Protein AF-A0A1B6I7D4-F1 (afdb_monomer_lite)

Radius of gyration: 15.59 Å; chains: 1; bounding box: 27×45×40 Å

pLDDT: mean 84.39, std 16.37, range [37.28, 98.12]

Foldseek 3Di:
DQDQQQAWDWDDDPVDIDIGRPPPPPCPVVPPPQQRACNSVLLSVLVVCVVVVVNVLSVLLVVLLVCCVPPVVADGVSRVDPHGNVRSVVSSVVSSVVPDPDPDDPDPPPDDPDDDD

Organism: NCBI:txid320908

Secondary structure (DSSP, 8-state):
---GGG-EEEEE-SS-EEEEES--S-GGGTTTTT-S--HHHHHHHHHHHHHTT-HHHHHHHHHHHHHHHHTS---BGGGTS-B-HHHHHHHHHHHHHHHSPTT----GGGSPPPPP-

InterPro domains:
  IPR024084 Isopropylmalate dehydrogenase-like domain [PF00180] (4-91)

Sequence (117 aa):
MHGAGMFCGQNLGPRYAVFEPAVRHKGFKQMGKDIANPVSTLDCAVKMLHYLGHHEAARRIERAIDLTINEDLVHTRDMLGVASTSTMVHNIERRIRESMPVGYSDDETHLPPLPST

Structure (mmCIF, N/CA/C/O backbone):
data_AF-A0A1B6I7D4-F1
#
_entry.id   AF-A0A1B6I7D4-F1
#
loop_
_atom_site.group_PDB
_atom_site.id
_atom_site.type_symbol
_atom_site.label_atom_id
_atom_site.label_alt_id
_atom_site.label_comp_id
_atom_site.label_asym_id
_atom_site.label_entity_id
_atom_site.label_seq_id
_atom_site.pdbx_PDB_ins_code
_atom_site.Cartn_x
_atom_site.Cartn_y
_atom_site.Cartn_z
_atom_site.occupancy
_atom_site.B_iso_or_equiv
_atom_site.auth_seq_id
_atom_site.auth_comp_id
_atom_site.auth_asym_id
_atom_site.auth_atom_id
_atom_site.pdbx_PDB_model_num
ATOM 1 N N . MET A 1 1 ? -7.515 9.777 -14.237 1.00 37.28 1 MET A N 1
ATOM 2 C CA . MET A 1 1 ? -7.111 8.387 -14.535 1.00 37.28 1 MET A CA 1
ATOM 3 C C . MET A 1 1 ? -5.730 8.206 -13.920 1.00 37.28 1 MET A C 1
ATOM 5 O O . MET A 1 1 ? -4.787 8.813 -14.409 1.00 37.28 1 MET A O 1
ATOM 9 N N . HIS A 1 2 ? -5.644 7.535 -12.770 1.00 47.28 2 HIS A N 1
ATOM 10 C CA . HIS A 1 2 ? -4.381 7.312 -12.057 1.00 47.28 2 HIS A CA 1
ATOM 11 C C . HIS A 1 2 ? -3.504 6.350 -12.875 1.00 47.28 2 HIS A C 1
ATOM 13 O O . HIS A 1 2 ? -4.031 5.424 -13.490 1.00 47.28 2 HIS A O 1
ATOM 19 N N . GLY A 1 3 ? -2.203 6.634 -12.971 1.00 56.44 3 GLY A N 1
ATOM 20 C CA . GLY A 1 3 ? -1.286 5.980 -13.908 1.00 56.44 3 GLY A CA 1
ATOM 21 C C . GLY A 1 3 ? -1.168 4.462 -13.733 1.00 56.44 3 GLY A C 1
ATOM 22 O O . GLY A 1 3 ? -1.601 3.877 -12.744 1.00 56.44 3 GLY A O 1
ATOM 23 N N . ALA A 1 4 ? -0.525 3.811 -14.702 1.00 56.78 4 ALA A N 1
ATOM 24 C CA . ALA A 1 4 ? -0.407 2.354 -14.759 1.00 56.78 4 ALA A CA 1
ATOM 25 C C . ALA A 1 4 ? 0.303 1.723 -13.529 1.00 56.78 4 ALA A C 1
ATOM 27 O O . ALA A 1 4 ? 0.145 0.529 -13.284 1.00 56.78 4 ALA A O 1
ATOM 28 N N . GLY A 1 5 ? 1.025 2.517 -12.723 1.00 59.56 5 GLY A N 1
ATOM 29 C CA . GLY A 1 5 ? 1.737 2.106 -11.503 1.00 59.56 5 GLY A CA 1
ATOM 30 C C . GLY A 1 5 ? 0.867 1.702 -10.306 1.00 59.56 5 GLY A C 1
ATOM 31 O O . GLY A 1 5 ? 1.423 1.397 -9.253 1.00 59.56 5 GLY A O 1
ATOM 32 N N . MET A 1 6 ? -0.462 1.680 -10.453 1.00 73.12 6 MET A N 1
ATOM 33 C CA . MET A 1 6 ? -1.396 1.306 -9.381 1.00 73.12 6 MET A CA 1
ATOM 34 C C . MET A 1 6 ? -1.980 -0.105 -9.513 1.00 73.12 6 MET A C 1
ATOM 36 O O . MET A 1 6 ? -2.578 -0.591 -8.563 1.00 73.12 6 MET A O 1
ATOM 40 N N . PHE A 1 7 ? -1.837 -0.761 -10.668 1.00 77.50 7 PHE A N 1
ATOM 41 C CA . PHE A 1 7 ? -2.554 -2.008 -10.945 1.00 77.50 7 PHE A CA 1
ATOM 42 C C . PHE A 1 7 ? -1.632 -3.225 -10.958 1.00 77.50 7 PHE A C 1
ATOM 44 O O . PHE A 1 7 ? -0.533 -3.191 -11.522 1.00 77.50 7 PHE A O 1
ATOM 51 N N . CYS A 1 8 ? -2.123 -4.333 -10.411 1.00 86.56 8 CYS A N 1
ATOM 52 C CA . CYS A 1 8 ? -1.506 -5.641 -10.564 1.00 86.56 8 CYS A CA 1
ATOM 53 C C . CYS A 1 8 ? -1.935 -6.380 -11.846 1.00 86.56 8 CYS A C 1
ATOM 55 O O . CYS A 1 8 ? -3.117 -6.427 -12.195 1.00 86.56 8 CYS A O 1
ATOM 57 N N . GLY A 1 9 ? -0.981 -7.045 -12.498 1.00 86.62 9 GLY A N 1
ATOM 58 C CA . GLY A 1 9 ? -1.196 -8.107 -13.478 1.00 86.62 9 GLY A CA 1
ATOM 59 C C . GLY A 1 9 ? -1.235 -9.495 -12.823 1.00 86.62 9 GLY A C 1
ATOM 60 O O . GLY A 1 9 ? -0.479 -9.784 -11.899 1.00 86.62 9 GLY A O 1
ATOM 61 N N . GLN A 1 10 ? -2.117 -10.366 -13.316 1.00 88.62 10 GLN A N 1
ATOM 62 C CA . GLN A 1 10 ? -2.310 -11.728 -12.810 1.00 88.62 10 GLN A CA 1
ATOM 63 C C . GLN A 1 10 ? -2.176 -12.727 -13.961 1.00 88.62 10 GLN A C 1
ATOM 65 O O . GLN A 1 10 ? -2.921 -12.642 -14.935 1.00 88.62 10 GLN A O 1
ATOM 70 N N . ASN A 1 11 ? -1.259 -13.687 -13.841 1.00 90.62 11 ASN A N 1
ATOM 71 C CA . ASN A 1 11 ? -1.109 -14.795 -14.782 1.00 90.62 11 ASN A CA 1
ATOM 72 C C . ASN A 1 11 ? -1.499 -16.091 -14.066 1.00 90.62 11 ASN A C 1
ATOM 74 O O . ASN A 1 11 ? -0.744 -16.596 -13.232 1.00 90.62 11 ASN A O 1
ATOM 78 N N . LEU A 1 12 ? -2.689 -16.610 -14.370 1.00 92.31 12 LEU A N 1
ATOM 79 C CA . LEU A 1 12 ? -3.249 -17.802 -13.734 1.00 92.31 12 LEU A CA 1
ATOM 80 C C . LEU A 1 12 ? -3.118 -19.002 -14.675 1.00 92.31 12 LEU A C 1
ATOM 82 O O . LEU A 1 12 ? -3.601 -18.975 -15.805 1.00 92.31 12 LEU A O 1
ATOM 86 N N . GLY A 1 13 ? -2.455 -20.052 -14.205 1.00 89.81 13 GLY A N 1
ATOM 87 C CA . GLY A 1 13 ? -2.333 -21.337 -14.878 1.00 89.8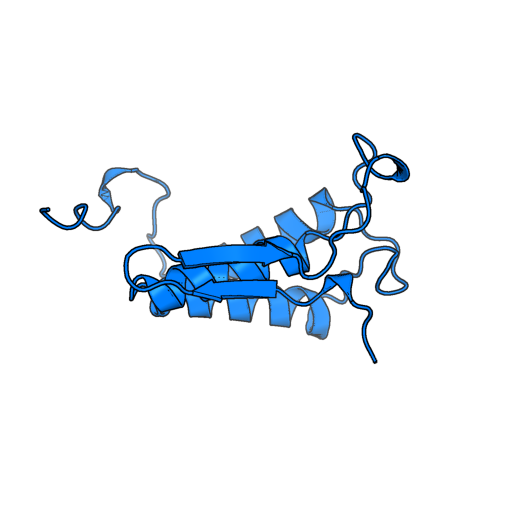1 13 GLY A CA 1
ATOM 88 C C . GLY A 1 13 ? -3.004 -22.456 -14.077 1.00 89.81 13 GLY A C 1
ATOM 89 O O . GLY A 1 13 ? -3.381 -22.267 -12.924 1.00 89.81 13 GLY A O 1
ATOM 90 N N . PRO A 1 14 ? -3.104 -23.667 -14.645 1.00 85.19 14 PRO A N 1
ATOM 91 C CA . PRO A 1 14 ? -3.806 -24.788 -14.012 1.00 85.19 14 PRO A CA 1
ATOM 92 C C . PRO A 1 14 ? -3.137 -25.310 -12.729 1.00 85.19 14 PRO A C 1
ATOM 94 O O . PRO A 1 14 ? -3.755 -26.061 -11.985 1.00 85.19 14 PRO A O 1
ATOM 97 N N . ARG A 1 15 ? -1.869 -24.956 -12.483 1.00 90.44 15 ARG A N 1
ATOM 98 C CA . ARG A 1 15 ? -1.104 -25.368 -11.290 1.00 90.44 15 ARG A CA 1
ATOM 99 C C . ARG A 1 15 ? -0.439 -24.217 -10.541 1.00 90.44 15 ARG A C 1
ATOM 101 O O . ARG A 1 15 ? -0.030 -24.399 -9.402 1.00 90.44 15 ARG A O 1
ATOM 108 N N . TYR A 1 16 ? -0.287 -23.062 -11.181 1.00 93.31 16 TYR A N 1
ATOM 109 C CA . TYR A 1 16 ? 0.515 -21.955 -10.668 1.00 93.31 16 TYR A CA 1
ATOM 110 C C . TYR A 1 16 ? -0.177 -20.631 -10.958 1.00 93.31 16 TYR A C 1
ATOM 112 O O . TYR A 1 16 ? -0.835 -20.491 -11.987 1.00 93.31 16 TYR A O 1
ATOM 120 N N . ALA A 1 17 ? 0.031 -19.656 -10.081 1.00 93.81 17 ALA A N 1
ATOM 121 C CA . ALA A 1 17 ? -0.429 -18.288 -10.250 1.00 93.81 17 ALA A CA 1
ATOM 122 C C . ALA A 1 17 ? 0.739 -17.327 -10.005 1.00 93.81 17 ALA A C 1
ATOM 124 O O . ALA A 1 17 ? 1.516 -17.521 -9.071 1.00 93.81 17 ALA A O 1
ATOM 125 N N . VAL A 1 18 ? 0.865 -16.302 -10.848 1.00 94.69 18 VAL A N 1
ATOM 126 C CA . VAL A 1 18 ? 1.883 -15.249 -10.728 1.00 94.69 18 VAL A CA 1
ATOM 127 C C . VAL A 1 18 ? 1.192 -13.893 -10.678 1.00 94.69 18 VAL A C 1
ATOM 129 O O . VAL A 1 18 ? 0.387 -13.576 -11.553 1.00 94.69 18 VAL A O 1
ATOM 132 N N . PHE A 1 19 ? 1.545 -13.093 -9.675 1.00 93.19 19 PHE A N 1
ATOM 133 C CA . PHE A 1 19 ? 1.041 -11.740 -9.449 1.00 93.19 19 PHE A CA 1
ATOM 134 C C . PHE A 1 19 ? 2.211 -10.769 -9.566 1.00 93.19 19 PHE A C 1
ATOM 136 O O . PHE A 1 19 ? 3.224 -10.938 -8.890 1.00 93.19 19 PHE A O 1
ATOM 143 N N . GLU A 1 20 ? 2.102 -9.777 -10.439 1.00 91.12 20 GLU A N 1
ATOM 144 C CA . GLU A 1 20 ? 3.198 -8.853 -10.735 1.00 91.12 20 GLU A CA 1
ATOM 145 C C . GLU A 1 20 ? 2.676 -7.463 -11.109 1.00 91.12 20 GLU A C 1
ATOM 147 O O . GLU A 1 20 ? 1.600 -7.362 -11.697 1.00 91.12 20 GLU A O 1
ATOM 152 N N . PRO A 1 21 ? 3.401 -6.372 -10.815 1.00 88.12 21 PRO A N 1
ATOM 153 C CA . PRO A 1 21 ? 2.975 -5.039 -11.231 1.00 88.12 21 PRO A CA 1
ATOM 154 C C . PRO A 1 21 ? 2.700 -4.981 -12.745 1.00 88.12 21 PRO A C 1
ATOM 156 O O . PRO A 1 21 ? 3.534 -5.405 -13.546 1.00 88.12 21 PRO A O 1
ATOM 159 N N . ALA A 1 22 ? 1.563 -4.407 -13.166 1.00 76.06 22 ALA A N 1
ATOM 160 C CA . ALA A 1 22 ? 1.229 -4.235 -14.595 1.00 76.06 22 ALA A CA 1
ATOM 161 C C . ALA A 1 22 ? 2.299 -3.399 -15.344 1.00 76.06 22 ALA A C 1
ATOM 163 O O . ALA A 1 22 ? 2.580 -3.570 -16.533 1.00 76.06 22 ALA A O 1
ATOM 164 N N . VAL A 1 23 ? 2.939 -2.538 -14.560 1.00 71.19 23 VAL A N 1
ATOM 165 C CA . VAL A 1 23 ? 4.187 -1.782 -14.693 1.00 71.19 23 VAL A CA 1
ATOM 166 C C . VAL A 1 23 ? 5.473 -2.459 -15.158 1.00 71.19 23 VAL A C 1
ATOM 168 O O . VAL A 1 23 ? 6.479 -2.261 -14.488 1.00 71.19 23 VAL A O 1
ATOM 171 N N . ARG A 1 24 ? 5.547 -3.180 -16.282 1.00 63.28 24 ARG A N 1
ATOM 172 C CA . ARG A 1 24 ? 6.796 -3.890 -16.679 1.00 63.28 24 ARG A CA 1
ATOM 173 C C . ARG A 1 24 ? 7.976 -3.014 -17.138 1.00 63.28 24 ARG A C 1
ATOM 175 O O . ARG A 1 24 ? 9.046 -3.537 -17.457 1.00 63.28 24 ARG A O 1
ATOM 182 N N . HIS A 1 25 ? 7.816 -1.694 -17.233 1.00 61.19 25 HIS A N 1
ATOM 183 C CA . HIS A 1 25 ? 8.915 -0.804 -17.615 1.00 61.19 25 HIS A CA 1
ATOM 184 C C . HIS A 1 25 ? 10.067 -0.892 -16.603 1.00 61.19 25 HIS A C 1
ATOM 186 O O . HIS A 1 25 ? 9.863 -0.853 -15.391 1.00 61.19 25 HIS A O 1
ATOM 192 N N . LYS A 1 26 ? 11.294 -1.035 -17.112 1.00 54.84 26 LYS A N 1
ATOM 193 C CA . LYS A 1 26 ? 12.492 -1.251 -16.299 1.00 54.84 26 LYS A CA 1
ATOM 194 C C . LYS A 1 26 ? 12.715 -0.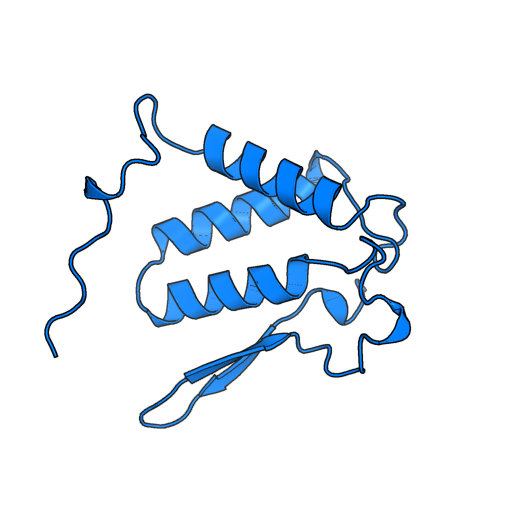071 -15.343 1.00 54.84 26 LYS A C 1
ATOM 196 O O . LYS A 1 26 ? 13.189 0.986 -15.760 1.00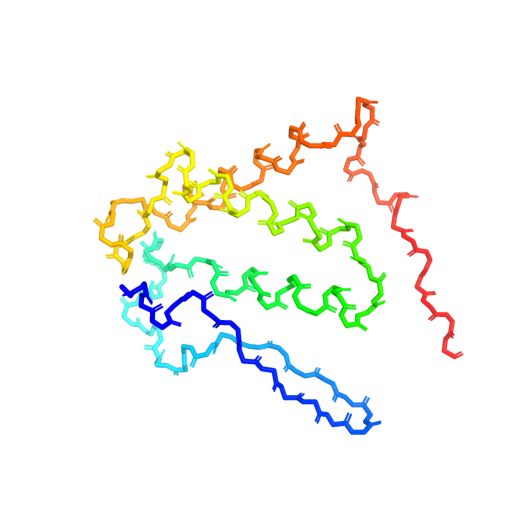 54.84 26 LYS A O 1
ATOM 201 N N . GLY A 1 27 ? 12.454 -0.282 -14.054 1.00 62.38 27 GLY A N 1
ATOM 202 C CA . GLY A 1 27 ? 12.658 0.680 -12.963 1.00 62.38 27 GLY A CA 1
ATOM 203 C C . GLY A 1 27 ? 14.119 1.074 -12.697 1.00 62.38 27 GLY A C 1
ATOM 204 O O . GLY A 1 27 ? 14.406 1.665 -11.662 1.00 62.38 27 GLY A O 1
ATOM 205 N N . PHE A 1 28 ? 15.059 0.802 -13.615 1.00 66.50 28 PHE A N 1
ATOM 206 C CA . PHE A 1 28 ? 16.484 1.134 -13.466 1.00 66.50 28 PHE A CA 1
ATOM 207 C C . PHE A 1 28 ? 16.714 2.603 -13.098 1.00 66.50 28 PHE A C 1
ATOM 209 O O . PHE A 1 28 ? 17.614 2.915 -12.327 1.00 66.50 28 PHE A O 1
ATOM 216 N N . LYS A 1 29 ? 15.875 3.517 -13.601 1.00 73.81 29 LYS A N 1
ATOM 217 C CA . LYS A 1 29 ? 15.975 4.949 -13.280 1.00 73.81 29 LYS A CA 1
ATOM 218 C C . LYS A 1 29 ? 15.584 5.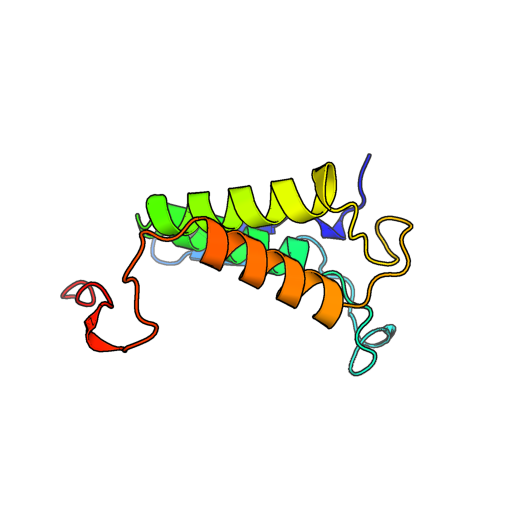287 -11.835 1.00 73.81 29 LYS A C 1
ATOM 220 O O . LYS A 1 29 ? 16.006 6.341 -11.356 1.00 73.81 29 LYS A O 1
ATOM 225 N N . GLN A 1 30 ? 14.797 4.438 -11.174 1.00 75.88 30 GLN A N 1
ATOM 226 C CA . GLN A 1 30 ? 14.277 4.621 -9.812 1.00 75.88 30 GLN A CA 1
ATOM 227 C C . GLN A 1 30 ? 15.010 3.763 -8.767 1.00 75.88 30 GLN A C 1
ATOM 229 O O . GLN A 1 30 ? 14.861 4.006 -7.571 1.00 75.88 30 GLN A O 1
ATOM 234 N N . MET A 1 31 ? 15.811 2.785 -9.201 1.00 83.25 31 MET A N 1
ATOM 235 C CA . MET A 1 31 ? 16.555 1.888 -8.317 1.00 83.25 31 MET A CA 1
ATOM 236 C C . MET A 1 31 ? 17.453 2.668 -7.347 1.00 83.25 31 MET A C 1
ATOM 238 O O . MET A 1 31 ? 18.214 3.539 -7.766 1.00 83.25 31 MET A O 1
ATOM 242 N N . GLY A 1 32 ? 17.351 2.348 -6.053 1.00 87.19 32 GLY A N 1
ATOM 243 C CA . GLY A 1 32 ? 18.164 2.953 -4.992 1.00 87.19 32 GLY A CA 1
ATOM 244 C C . GLY A 1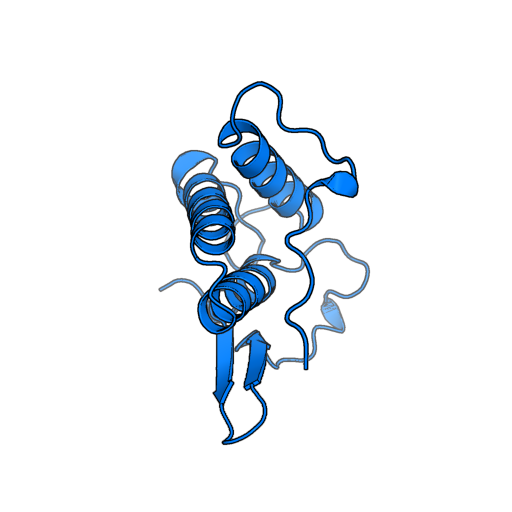 32 ? 17.818 4.404 -4.643 1.00 87.19 32 GLY A C 1
ATOM 245 O O . GLY A 1 32 ? 18.605 5.053 -3.965 1.00 87.19 32 GLY A O 1
ATOM 246 N N . LYS A 1 33 ? 16.683 4.938 -5.117 1.00 90.62 33 LYS A N 1
ATOM 247 C CA . LYS A 1 33 ? 16.330 6.360 -4.951 1.00 90.62 33 LYS A CA 1
ATOM 248 C C . LYS A 1 33 ? 15.136 6.638 -4.040 1.00 90.62 33 LYS A C 1
ATOM 250 O O . LYS A 1 33 ? 14.818 7.804 -3.869 1.00 90.62 33 LYS A O 1
ATOM 255 N N . ASP A 1 34 ? 14.469 5.616 -3.503 1.00 93.62 34 ASP A N 1
ATOM 256 C CA . ASP A 1 34 ? 13.291 5.779 -2.624 1.00 93.62 34 ASP A CA 1
ATOM 257 C C . ASP A 1 34 ? 12.137 6.590 -3.266 1.00 93.62 34 ASP A C 1
ATOM 259 O O . ASP A 1 34 ? 11.412 7.320 -2.603 1.00 93.62 34 ASP A O 1
ATOM 263 N N . ILE A 1 35 ? 11.967 6.490 -4.590 1.00 91.44 35 ILE A N 1
ATOM 264 C CA . ILE A 1 35 ? 10.939 7.227 -5.363 1.00 91.44 35 ILE A CA 1
ATOM 265 C C . ILE A 1 35 ? 9.988 6.313 -6.147 1.00 91.44 35 ILE A C 1
ATOM 267 O O . ILE A 1 35 ? 9.232 6.784 -6.999 1.00 91.44 35 ILE A O 1
ATOM 271 N N . ALA A 1 36 ? 10.089 5.001 -5.955 1.00 89.50 36 ALA A N 1
ATOM 272 C CA . ALA A 1 36 ? 9.186 4.048 -6.584 1.00 89.50 36 ALA A CA 1
ATOM 273 C C . ALA A 1 36 ? 7.816 4.083 -5.892 1.00 89.50 36 ALA A C 1
ATOM 275 O O . ALA A 1 36 ? 7.737 4.251 -4.677 1.00 89.50 36 ALA A O 1
ATOM 276 N N . ASN A 1 37 ? 6.745 3.887 -6.653 1.00 90.75 37 ASN A N 1
ATOM 277 C CA . ASN A 1 37 ? 5.422 3.691 -6.078 1.00 90.75 37 ASN A CA 1
ATOM 278 C C . ASN A 1 37 ? 5.276 2.242 -5.587 1.00 90.75 37 ASN A C 1
ATOM 280 O O . ASN A 1 37 ? 5.332 1.333 -6.421 1.00 90.75 37 ASN A O 1
ATOM 284 N N . PRO A 1 38 ? 5.096 1.992 -4.277 1.00 93.19 38 PRO A N 1
ATOM 285 C CA . PRO A 1 38 ? 4.931 0.636 -3.764 1.00 93.19 38 PRO A CA 1
ATOM 286 C C . PRO A 1 38 ? 3.522 0.064 -4.004 1.00 93.19 38 PRO A C 1
ATOM 288 O O . PRO A 1 38 ? 3.342 -1.146 -3.876 1.00 93.19 38 PRO A O 1
ATOM 291 N N . VAL A 1 39 ? 2.529 0.892 -4.358 1.00 93.50 39 VAL A N 1
ATOM 292 C CA . VAL A 1 39 ? 1.104 0.513 -4.385 1.00 93.50 39 VAL A CA 1
ATOM 293 C C . VAL A 1 39 ? 0.824 -0.655 -5.323 1.00 93.50 39 VAL A C 1
ATOM 295 O O . VAL A 1 39 ? 0.165 -1.597 -4.904 1.00 93.50 39 VAL A O 1
ATOM 298 N N . SER A 1 40 ? 1.352 -0.664 -6.553 1.00 89.81 40 SER A N 1
ATOM 299 C CA . SER A 1 40 ? 1.119 -1.796 -7.474 1.00 89.81 40 SER A CA 1
ATOM 300 C C . SER A 1 40 ? 1.655 -3.124 -6.947 1.00 89.81 40 SER A C 1
ATOM 302 O O . SER A 1 40 ? 1.011 -4.158 -7.113 1.00 89.81 40 SER A O 1
ATOM 304 N N . THR A 1 41 ? 2.824 -3.119 -6.307 1.00 92.69 41 THR A N 1
ATOM 305 C CA . THR A 1 41 ? 3.398 -4.335 -5.718 1.00 92.69 41 THR A CA 1
ATOM 306 C C . THR A 1 41 ? 2.555 -4.817 -4.540 1.00 92.69 41 THR A C 1
ATOM 308 O O . THR A 1 41 ? 2.310 -6.016 -4.408 1.00 92.69 41 THR A O 1
ATOM 311 N N . LEU A 1 42 ? 2.067 -3.896 -3.708 1.00 95.31 42 LEU A N 1
ATOM 312 C CA . LEU A 1 42 ? 1.198 -4.232 -2.583 1.00 95.31 42 LEU A CA 1
ATOM 313 C C . LEU A 1 42 ? -0.185 -4.718 -3.047 1.00 95.31 42 LEU A C 1
ATOM 315 O O . LEU A 1 42 ? -0.685 -5.699 -2.506 1.00 95.31 42 LEU A O 1
ATOM 319 N N . ASP A 1 43 ? -0.762 -4.126 -4.095 1.00 94.38 43 ASP A N 1
ATOM 320 C CA . ASP A 1 43 ? -1.997 -4.602 -4.740 1.00 94.38 43 ASP A CA 1
ATOM 321 C C . ASP A 1 43 ? -1.834 -6.036 -5.280 1.00 94.38 43 ASP A C 1
ATOM 323 O O . ASP A 1 43 ? -2.731 -6.874 -5.162 1.00 94.38 43 ASP A O 1
ATOM 327 N N . CYS A 1 44 ? -0.651 -6.380 -5.798 1.00 94.94 44 CYS A N 1
ATOM 328 C CA . CYS A 1 44 ? -0.351 -7.764 -6.154 1.00 94.94 44 CYS A CA 1
ATOM 329 C C . CYS A 1 44 ? -0.300 -8.705 -4.959 1.00 94.94 44 CYS A C 1
ATOM 331 O O . CYS A 1 44 ? -0.838 -9.810 -5.046 1.00 94.94 44 CYS A O 1
ATOM 333 N N . ALA A 1 45 ? 0.295 -8.280 -3.844 1.00 96.06 45 ALA A N 1
ATOM 334 C CA . ALA A 1 45 ? 0.271 -9.061 -2.614 1.00 96.06 45 ALA A CA 1
ATOM 335 C C . ALA A 1 45 ? -1.169 -9.254 -2.103 1.00 96.06 45 ALA A C 1
ATOM 337 O O . ALA A 1 45 ? -1.536 -10.368 -1.742 1.00 96.06 45 ALA A O 1
ATOM 338 N N . VAL A 1 46 ? -2.014 -8.218 -2.159 1.00 96.38 46 VAL A N 1
ATOM 339 C CA . VAL A 1 46 ? -3.448 -8.294 -1.823 1.00 96.38 46 VAL A CA 1
ATOM 340 C C . VAL A 1 46 ? -4.158 -9.339 -2.685 1.00 96.38 46 VAL A C 1
ATOM 342 O O . VAL A 1 46 ? -4.820 -10.235 -2.159 1.00 96.38 46 VAL A O 1
ATOM 345 N N . LYS A 1 47 ? -3.992 -9.285 -4.009 1.00 94.94 47 LYS A N 1
ATOM 346 C CA . LYS A 1 47 ? -4.615 -10.249 -4.932 1.00 94.94 47 LYS A CA 1
ATOM 347 C C . LYS A 1 47 ? -4.101 -11.670 -4.725 1.00 94.94 47 LYS A C 1
ATOM 349 O O . LYS A 1 47 ? -4.896 -12.606 -4.753 1.00 94.94 47 LYS A O 1
ATOM 354 N N . MET A 1 48 ? -2.807 -11.830 -4.459 1.00 96.69 48 MET A N 1
ATOM 355 C CA . MET A 1 48 ? -2.214 -13.117 -4.102 1.00 96.69 48 MET A CA 1
ATOM 356 C C . MET A 1 48 ? -2.820 -13.667 -2.805 1.00 96.69 48 MET A C 1
ATOM 358 O O . MET A 1 48 ? -3.217 -14.827 -2.764 1.00 96.69 48 MET A O 1
ATOM 362 N N . LEU A 1 49 ? -2.959 -12.845 -1.761 1.00 96.56 49 LEU A N 1
ATOM 363 C CA . LEU A 1 49 ? -3.596 -13.250 -0.506 1.00 96.56 49 LEU A CA 1
ATOM 364 C C . LEU A 1 49 ? -5.061 -13.643 -0.717 1.00 96.56 49 LEU A C 1
ATOM 366 O O . LEU A 1 49 ? -5.505 -14.645 -0.159 1.00 96.56 49 LEU A O 1
ATOM 370 N N . HIS A 1 50 ? -5.804 -12.921 -1.563 1.00 95.19 50 HIS A N 1
ATOM 371 C CA . HIS A 1 50 ? -7.147 -13.341 -1.961 1.00 95.19 50 HIS A CA 1
ATOM 372 C C . HIS A 1 50 ? -7.143 -14.694 -2.670 1.00 95.19 50 HIS A C 1
ATOM 374 O O . HIS A 1 50 ? -7.963 -15.544 -2.334 1.00 95.19 50 HIS A O 1
ATOM 380 N N . TYR A 1 51 ? -6.223 -14.908 -3.608 1.00 93.81 51 TYR A N 1
ATOM 381 C CA . TYR A 1 51 ? -6.092 -16.173 -4.325 1.00 93.81 51 TYR A CA 1
ATOM 382 C C . TYR A 1 51 ? -5.771 -17.350 -3.390 1.00 93.81 51 TYR A C 1
ATOM 384 O O . TYR A 1 51 ? -6.281 -18.448 -3.586 1.00 93.81 51 TYR A O 1
ATOM 392 N N . LEU A 1 52 ? -4.983 -17.111 -2.338 1.00 94.94 52 LEU A N 1
ATOM 393 C CA . LEU A 1 52 ? -4.639 -18.100 -1.310 1.00 94.94 52 LEU A CA 1
ATOM 394 C C . LEU A 1 52 ? -5.728 -18.292 -0.233 1.00 94.94 52 LEU A C 1
ATOM 396 O O . LEU A 1 52 ? -5.553 -19.108 0.666 1.00 94.94 52 LEU A O 1
ATOM 400 N N . GLY A 1 53 ? -6.840 -17.550 -0.284 1.00 93.62 53 GLY A N 1
ATOM 401 C CA . GLY A 1 53 ? -7.926 -17.632 0.704 1.00 93.62 53 GLY A CA 1
ATOM 402 C C . GLY A 1 53 ? -7.730 -16.778 1.967 1.00 93.62 53 GLY A C 1
ATOM 403 O O . GLY A 1 53 ? -8.605 -16.741 2.832 1.00 93.62 53 GLY A O 1
ATOM 404 N N . HIS A 1 54 ? -6.638 -16.017 2.074 1.00 94.25 54 HIS A N 1
ATOM 405 C CA . HIS A 1 54 ? -6.345 -15.114 3.197 1.00 94.25 54 HIS A CA 1
ATOM 406 C C . HIS A 1 54 ? -7.060 -13.759 3.058 1.00 94.25 54 HIS A C 1
ATOM 408 O O . HIS A 1 54 ? -6.451 -12.688 3.080 1.00 94.25 54 HIS A O 1
ATOM 414 N N . HIS A 1 55 ? -8.384 -13.793 2.906 1.00 93.81 55 HIS A N 1
ATOM 415 C CA . HIS A 1 55 ? -9.176 -12.612 2.559 1.00 93.81 55 HIS A CA 1
ATOM 416 C C . HIS A 1 55 ? -9.184 -11.516 3.629 1.00 93.81 55 HIS A C 1
ATOM 418 O O . HIS A 1 55 ? -9.322 -10.343 3.297 1.00 93.81 55 HIS A O 1
ATOM 424 N N . GLU A 1 56 ? -9.080 -11.869 4.911 1.00 92.25 56 GLU A N 1
ATOM 425 C CA . GLU A 1 56 ? -9.054 -10.872 5.983 1.00 92.25 56 GLU A CA 1
ATOM 426 C C . GLU A 1 56 ? -7.765 -10.048 5.950 1.00 92.25 56 GLU A C 1
ATOM 428 O O . GLU A 1 56 ? -7.828 -8.820 5.926 1.00 92.25 56 GLU A O 1
ATOM 433 N N . ALA A 1 57 ? -6.612 -10.719 5.872 1.00 92.38 57 ALA A N 1
ATOM 434 C CA . ALA A 1 57 ? -5.320 -10.059 5.720 1.00 92.38 57 ALA A CA 1
ATOM 435 C C . ALA A 1 57 ? -5.288 -9.194 4.450 1.00 92.38 57 ALA A C 1
ATOM 437 O O . ALA A 1 57 ? -4.871 -8.039 4.504 1.00 92.38 57 ALA A O 1
ATOM 438 N N . ALA A 1 58 ? -5.811 -9.719 3.336 1.00 95.56 58 ALA A N 1
ATOM 439 C CA . ALA A 1 58 ? -5.907 -8.982 2.082 1.00 95.56 58 ALA A CA 1
ATOM 440 C C . ALA A 1 58 ? -6.729 -7.688 2.227 1.00 95.56 58 ALA A C 1
ATOM 442 O O . ALA A 1 58 ? -6.232 -6.613 1.900 1.00 95.56 58 ALA A O 1
ATOM 443 N N . ARG A 1 59 ? -7.938 -7.764 2.808 1.00 96.12 59 ARG A N 1
ATOM 444 C CA . ARG A 1 59 ? -8.803 -6.592 3.038 1.00 96.12 59 ARG A CA 1
ATOM 445 C C . ARG A 1 59 ? -8.183 -5.560 3.975 1.00 96.12 59 ARG A C 1
ATOM 447 O O . ARG A 1 59 ? -8.413 -4.368 3.792 1.00 96.12 59 ARG A O 1
ATOM 454 N N . ARG A 1 60 ? -7.422 -5.991 4.988 1.00 96.06 60 ARG A N 1
ATOM 455 C CA . ARG A 1 60 ? -6.711 -5.064 5.886 1.00 96.06 60 ARG A CA 1
ATOM 456 C C . ARG A 1 60 ? -5.678 -4.244 5.116 1.00 96.06 60 ARG A C 1
ATOM 458 O O . ARG A 1 60 ? -5.660 -3.025 5.251 1.00 96.06 60 ARG A O 1
ATOM 465 N N . ILE A 1 61 ? -4.869 -4.894 4.278 1.00 96.88 61 ILE A N 1
ATOM 466 C CA . ILE A 1 61 ? -3.863 -4.214 3.451 1.00 96.88 61 ILE A CA 1
ATOM 467 C C . ILE A 1 61 ? -4.540 -3.318 2.404 1.00 96.88 61 ILE A C 1
ATOM 469 O O . ILE A 1 61 ? -4.161 -2.160 2.268 1.00 96.88 61 ILE A O 1
ATOM 473 N N . GLU A 1 62 ? -5.567 -3.818 1.710 1.00 96.38 62 GLU A N 1
ATOM 474 C CA . GLU A 1 62 ? -6.334 -3.052 0.716 1.00 96.38 62 GLU A CA 1
ATOM 475 C C . GLU A 1 62 ? -6.917 -1.770 1.323 1.00 96.38 62 GLU A C 1
ATOM 477 O O . GLU A 1 62 ? -6.721 -0.678 0.790 1.00 96.38 62 GLU A O 1
ATOM 482 N N . ARG A 1 63 ? -7.554 -1.880 2.495 1.00 97.31 63 ARG A N 1
ATOM 483 C CA . ARG A 1 63 ? -8.088 -0.726 3.218 1.00 97.31 63 ARG A CA 1
ATOM 484 C C . ARG A 1 63 ? -6.987 0.226 3.676 1.00 97.31 63 ARG A C 1
ATOM 486 O O . ARG A 1 63 ? -7.169 1.433 3.597 1.00 97.31 63 ARG A O 1
ATOM 493 N N . ALA A 1 64 ? -5.854 -0.282 4.151 1.00 98.06 64 ALA A N 1
ATOM 494 C CA . ALA A 1 64 ? -4.740 0.569 4.553 1.00 98.06 64 ALA A CA 1
ATOM 495 C C . ALA A 1 64 ? -4.186 1.386 3.374 1.00 98.06 64 ALA A C 1
ATOM 497 O O . ALA A 1 64 ? -3.953 2.582 3.525 1.00 98.06 64 ALA A O 1
ATOM 498 N N . ILE A 1 65 ? -4.050 0.769 2.195 1.00 97.12 65 ILE A N 1
ATOM 499 C CA . ILE A 1 65 ? -3.667 1.459 0.956 1.00 97.12 65 ILE A CA 1
ATOM 500 C C . ILE A 1 65 ? -4.687 2.550 0.610 1.00 97.12 65 ILE A C 1
ATOM 502 O O . ILE A 1 65 ? -4.295 3.689 0.358 1.00 97.12 65 ILE A O 1
ATOM 506 N N . ASP A 1 66 ? -5.981 2.215 0.626 1.00 96.69 66 ASP A N 1
ATOM 507 C CA . ASP A 1 66 ? -7.070 3.145 0.310 1.00 96.69 66 ASP A CA 1
ATOM 508 C C . ASP A 1 66 ? -7.057 4.377 1.227 1.00 96.69 66 ASP A C 1
ATOM 510 O O . ASP A 1 66 ? -7.029 5.509 0.747 1.00 96.69 66 ASP A O 1
ATOM 514 N N . LEU A 1 67 ? -6.966 4.167 2.544 1.00 98.00 67 LEU A N 1
ATOM 515 C CA . LEU A 1 67 ? -6.910 5.248 3.531 1.00 98.00 67 LEU A CA 1
ATOM 516 C C . LEU A 1 67 ? -5.639 6.098 3.378 1.00 98.00 67 LEU A C 1
ATOM 518 O O . LEU A 1 67 ? -5.703 7.323 3.460 1.00 98.00 67 LEU A O 1
ATOM 522 N N . THR A 1 68 ? -4.483 5.487 3.103 1.00 97.94 68 THR A N 1
ATOM 523 C CA . THR A 1 68 ? -3.238 6.239 2.880 1.00 97.94 68 THR A CA 1
ATOM 524 C C . THR A 1 68 ? -3.303 7.125 1.635 1.00 97.94 68 THR A C 1
ATOM 526 O O . THR A 1 68 ? -2.810 8.255 1.647 1.00 97.94 68 THR A O 1
ATOM 529 N N . ILE A 1 69 ? -3.931 6.649 0.560 1.00 96.19 69 ILE A N 1
ATOM 530 C CA . ILE A 1 69 ? -4.062 7.420 -0.680 1.00 96.19 69 ILE A CA 1
ATOM 531 C C . ILE A 1 69 ? -5.142 8.500 -0.548 1.00 96.19 69 ILE A C 1
ATOM 533 O O . ILE A 1 69 ? -4.919 9.631 -0.980 1.00 96.19 69 ILE A O 1
ATOM 537 N N . ASN A 1 70 ? -6.304 8.164 0.013 1.00 96.69 70 ASN A N 1
ATOM 538 C CA . ASN A 1 70 ? -7.496 9.011 -0.059 1.00 96.69 70 ASN A CA 1
ATOM 539 C C . ASN A 1 70 ? -7.716 9.890 1.177 1.00 96.69 70 ASN A C 1
ATOM 541 O O . ASN A 1 70 ? -8.279 10.973 1.041 1.00 96.69 70 ASN A O 1
ATOM 545 N N . GLU A 1 71 ? -7.262 9.468 2.360 1.00 97.25 71 GLU A N 1
ATOM 546 C CA . GLU A 1 71 ? -7.386 10.259 3.592 1.00 97.25 71 GLU A CA 1
ATOM 547 C C . GLU A 1 71 ? -6.064 10.910 4.000 1.00 97.25 71 GLU A C 1
ATOM 549 O O . GLU A 1 71 ? -6.033 12.111 4.252 1.00 97.25 71 GLU A O 1
ATOM 554 N N . ASP A 1 72 ? -4.965 10.144 4.047 1.00 97.56 72 ASP A N 1
ATOM 555 C CA . ASP A 1 72 ? -3.652 10.695 4.426 1.00 97.56 72 ASP A CA 1
ATOM 556 C C . ASP A 1 72 ? -3.025 11.537 3.296 1.00 97.56 72 ASP A C 1
ATOM 558 O O . ASP A 1 72 ? -2.065 12.271 3.533 1.00 97.56 72 ASP A O 1
ATOM 562 N N . LEU A 1 73 ? -3.556 11.427 2.069 1.00 96.94 73 LEU A N 1
ATOM 563 C CA . LEU A 1 73 ? -3.090 12.119 0.859 1.00 96.94 73 LEU A CA 1
ATOM 564 C C . LEU A 1 73 ? -1.587 11.919 0.586 1.00 96.94 73 LEU A C 1
ATOM 566 O O . LEU A 1 73 ? -0.896 12.804 0.074 1.00 96.94 73 LEU A O 1
ATOM 570 N N . VAL A 1 74 ? -1.063 10.737 0.925 1.00 97.50 74 VAL A N 1
ATOM 571 C CA . VAL A 1 74 ? 0.344 10.386 0.703 1.00 97.50 74 VAL A CA 1
ATOM 572 C C . VAL A 1 74 ? 0.496 9.853 -0.713 1.00 97.50 74 VAL A C 1
ATOM 574 O O . VAL A 1 74 ? 0.139 8.715 -1.004 1.00 97.50 74 VAL A O 1
ATOM 577 N N . HIS A 1 75 ? 1.046 10.671 -1.609 1.00 95.38 75 HIS A N 1
ATOM 578 C CA . HIS A 1 75 ? 1.199 10.329 -3.026 1.00 95.38 75 HIS A CA 1
ATOM 579 C C . HIS A 1 75 ? 2.666 10.359 -3.454 1.00 95.38 75 HIS A C 1
ATOM 581 O O . HIS A 1 75 ? 3.384 11.330 -3.199 1.00 95.38 75 HIS A O 1
ATOM 587 N N . THR A 1 76 ? 3.112 9.310 -4.144 1.00 92.94 76 THR A N 1
ATOM 588 C CA . THR A 1 76 ? 4.416 9.285 -4.820 1.00 92.94 76 THR A CA 1
ATOM 589 C C . THR A 1 76 ? 4.388 10.120 -6.101 1.00 92.94 76 THR A C 1
ATOM 591 O O . THR A 1 76 ? 3.342 10.578 -6.566 1.00 92.94 76 THR A O 1
ATOM 594 N N . ARG A 1 77 ? 5.559 10.342 -6.703 1.00 89.69 77 ARG A N 1
ATOM 595 C CA . ARG A 1 77 ? 5.724 11.246 -7.855 1.00 89.69 77 ARG A CA 1
ATOM 596 C C . ARG A 1 77 ? 4.873 10.892 -9.079 1.00 89.69 77 ARG A C 1
ATOM 598 O O . ARG A 1 77 ? 4.411 11.781 -9.787 1.00 89.69 77 ARG A O 1
ATOM 605 N N . ASP A 1 78 ? 4.685 9.611 -9.360 1.00 86.81 78 ASP A N 1
ATOM 606 C CA . ASP A 1 78 ? 3.818 9.109 -10.436 1.00 86.81 78 ASP A CA 1
ATOM 607 C C . ASP A 1 78 ? 2.320 9.331 -10.157 1.00 86.81 78 ASP A C 1
ATOM 609 O O . ASP A 1 78 ? 1.520 9.368 -11.090 1.00 86.81 78 ASP A O 1
ATOM 613 N N . MET A 1 79 ? 1.962 9.549 -8.892 1.00 88.88 79 MET A N 1
ATOM 614 C CA . MET A 1 79 ? 0.647 9.999 -8.434 1.00 88.88 79 MET A CA 1
ATOM 615 C C . MET A 1 79 ? 0.588 11.527 -8.252 1.00 88.88 79 MET A C 1
ATOM 617 O O . MET A 1 79 ? -0.318 12.033 -7.603 1.00 88.88 79 MET A O 1
ATOM 621 N N . LEU A 1 80 ? 1.542 12.267 -8.837 1.00 90.25 80 LEU A N 1
ATOM 622 C CA . LEU A 1 80 ? 1.675 13.730 -8.757 1.00 90.25 80 LEU A CA 1
ATOM 623 C C . LEU A 1 80 ? 1.975 14.286 -7.354 1.00 90.25 80 LEU A C 1
ATOM 625 O O . LEU A 1 80 ? 1.855 15.491 -7.138 1.00 90.25 80 LEU A O 1
ATOM 629 N N . GLY A 1 81 ? 2.411 13.443 -6.418 1.00 92.56 81 GLY A N 1
ATOM 630 C CA . GLY A 1 81 ? 2.838 13.875 -5.092 1.00 92.56 81 GLY A CA 1
ATOM 631 C C . GLY A 1 81 ? 4.353 13.993 -4.932 1.00 92.56 81 GLY A C 1
ATOM 632 O O . GLY A 1 81 ? 5.127 13.963 -5.893 1.00 92.56 81 GLY A O 1
ATOM 633 N N . VAL A 1 82 ? 4.776 14.132 -3.676 1.00 95.62 82 VAL A N 1
ATOM 634 C CA . VAL A 1 82 ? 6.184 14.313 -3.277 1.00 95.62 82 VAL A CA 1
ATOM 635 C C . VAL A 1 82 ? 6.661 13.269 -2.264 1.00 95.62 82 VAL A C 1
ATOM 637 O O . VAL A 1 82 ? 7.803 13.340 -1.815 1.00 95.62 82 VAL A O 1
ATOM 640 N N . ALA A 1 83 ? 5.810 12.308 -1.895 1.00 96.69 83 ALA A N 1
ATOM 641 C CA . ALA A 1 83 ? 6.159 11.280 -0.927 1.00 96.69 83 ALA A CA 1
ATOM 642 C C . ALA A 1 83 ? 7.204 10.309 -1.493 1.00 96.69 83 ALA A C 1
ATOM 644 O O . ALA A 1 83 ? 7.221 10.003 -2.692 1.00 96.69 83 ALA A O 1
ATOM 645 N N . SER A 1 84 ? 8.061 9.811 -0.604 1.00 96.81 84 SER A N 1
ATOM 646 C CA . SER A 1 84 ? 9.019 8.756 -0.917 1.00 96.81 84 SER A CA 1
ATOM 647 C C . SER A 1 84 ? 8.365 7.370 -0.823 1.00 96.81 84 SER A C 1
ATOM 649 O O . SER A 1 84 ? 7.274 7.225 -0.257 1.00 96.81 84 SER A O 1
ATOM 651 N N . THR A 1 85 ? 9.024 6.336 -1.359 1.00 95.50 85 THR A N 1
ATOM 652 C CA . THR A 1 85 ? 8.569 4.941 -1.220 1.00 95.50 85 THR A CA 1
ATOM 653 C C . THR A 1 85 ? 8.412 4.583 0.255 1.00 95.50 85 THR A C 1
ATOM 655 O O . THR A 1 85 ? 7.360 4.095 0.663 1.00 95.50 85 THR A O 1
ATOM 658 N N . SER A 1 86 ? 9.427 4.891 1.062 1.00 97.25 86 SER A N 1
ATOM 659 C CA . SER A 1 86 ? 9.444 4.628 2.501 1.00 97.25 86 SER A CA 1
ATOM 660 C C . SER A 1 86 ? 8.332 5.372 3.241 1.00 97.25 86 SER A C 1
ATOM 662 O O . SER A 1 86 ? 7.645 4.774 4.065 1.00 97.25 86 SER A O 1
ATOM 664 N N . THR A 1 87 ? 8.087 6.652 2.930 1.00 98.06 87 THR A N 1
ATOM 665 C CA . THR A 1 87 ? 6.972 7.407 3.531 1.00 98.06 87 THR A CA 1
ATOM 666 C C . THR A 1 87 ? 5.630 6.731 3.271 1.00 98.06 87 THR A C 1
ATOM 668 O O . THR A 1 87 ? 4.808 6.630 4.184 1.00 98.06 87 THR A O 1
ATOM 671 N N . MET A 1 88 ? 5.406 6.259 2.044 1.00 97.25 88 MET A N 1
ATOM 672 C CA . MET A 1 88 ? 4.162 5.586 1.692 1.00 97.25 88 MET A CA 1
ATOM 673 C C . MET A 1 88 ? 4.025 4.235 2.401 1.00 97.25 88 MET A C 1
ATOM 675 O O . MET A 1 88 ? 2.983 3.973 2.996 1.00 97.25 88 MET A O 1
ATOM 679 N N . VAL A 1 89 ? 5.084 3.416 2.421 1.00 97.75 89 VAL A N 1
ATOM 680 C CA . VAL A 1 89 ? 5.093 2.122 3.128 1.00 97.75 89 VAL A CA 1
ATOM 681 C C . VAL A 1 89 ? 4.825 2.294 4.624 1.00 97.75 89 VAL A C 1
ATOM 683 O O . VAL A 1 89 ? 3.953 1.613 5.153 1.00 97.75 89 VAL A O 1
ATOM 686 N N . HIS A 1 90 ? 5.498 3.231 5.298 1.00 98.06 90 HIS A N 1
ATOM 687 C CA . HIS A 1 90 ? 5.289 3.457 6.733 1.00 98.06 90 HIS A CA 1
ATOM 688 C C . HIS A 1 90 ? 3.867 3.934 7.058 1.00 98.06 90 HIS A C 1
ATOM 690 O O . HIS A 1 90 ? 3.315 3.562 8.092 1.00 98.06 90 HIS A O 1
ATOM 696 N N . ASN A 1 91 ? 3.243 4.739 6.189 1.00 98.12 91 ASN A N 1
ATOM 697 C CA . ASN A 1 91 ? 1.850 5.147 6.393 1.00 98.12 91 ASN A CA 1
ATOM 698 C C . ASN A 1 91 ? 0.882 3.973 6.237 1.00 98.12 91 ASN A C 1
ATOM 700 O O . ASN A 1 91 ? -0.020 3.823 7.060 1.00 98.12 91 ASN A O 1
ATOM 704 N N . ILE A 1 92 ? 1.110 3.111 5.246 1.00 97.88 92 ILE A N 1
ATOM 705 C CA . ILE A 1 92 ? 0.317 1.892 5.067 1.00 97.88 92 ILE A CA 1
ATOM 706 C C . ILE A 1 92 ? 0.495 0.969 6.279 1.00 97.88 92 ILE A C 1
ATOM 708 O O . ILE A 1 92 ? -0.493 0.495 6.832 1.00 97.88 92 ILE A O 1
ATOM 712 N N . GLU A 1 93 ? 1.726 0.757 6.750 1.00 96.88 93 GLU A N 1
ATOM 713 C CA . GLU A 1 93 ? 2.001 -0.042 7.950 1.00 96.88 93 GLU A CA 1
ATOM 714 C C . GLU A 1 93 ? 1.278 0.520 9.182 1.00 96.88 93 GLU A C 1
ATOM 716 O O . GLU A 1 93 ? 0.623 -0.227 9.911 1.00 96.88 93 GLU A O 1
ATOM 721 N N . ARG A 1 94 ? 1.332 1.842 9.388 1.00 97.00 94 ARG A N 1
ATOM 722 C CA . ARG A 1 94 ? 0.597 2.517 10.464 1.00 97.00 94 ARG A CA 1
ATOM 723 C C . ARG A 1 94 ? -0.903 2.225 10.376 1.00 97.00 94 ARG A C 1
ATOM 725 O O . ARG A 1 94 ? -1.485 1.796 11.369 1.00 97.00 94 ARG A O 1
ATOM 732 N N . ARG A 1 95 ? -1.520 2.397 9.200 1.00 97.19 95 ARG A N 1
ATOM 733 C CA . ARG A 1 95 ? -2.953 2.120 8.984 1.00 97.19 95 ARG A CA 1
ATOM 734 C C . ARG A 1 95 ? -3.299 0.644 9.217 1.00 97.19 95 ARG A C 1
ATOM 736 O O . ARG A 1 95 ? -4.363 0.347 9.759 1.00 97.19 95 ARG A O 1
ATOM 743 N N . ILE A 1 96 ? -2.401 -0.283 8.870 1.00 95.75 96 ILE A N 1
ATOM 744 C CA . ILE A 1 96 ? -2.559 -1.709 9.193 1.00 95.75 96 ILE A CA 1
ATOM 745 C C . ILE A 1 96 ? -2.566 -1.905 10.712 1.00 95.75 96 ILE A C 1
ATOM 747 O O . ILE A 1 96 ? -3.509 -2.507 11.223 1.00 95.75 96 ILE A O 1
ATOM 751 N N . ARG A 1 97 ? -1.572 -1.374 11.438 1.00 92.94 97 ARG A N 1
ATOM 752 C CA . ARG A 1 97 ? -1.468 -1.495 12.905 1.00 92.94 97 ARG A CA 1
ATOM 753 C C . ARG A 1 97 ? -2.686 -0.904 13.621 1.00 92.94 97 ARG A C 1
ATOM 755 O O . ARG A 1 97 ? -3.206 -1.530 14.534 1.00 92.94 97 ARG A O 1
ATOM 762 N N . GLU A 1 98 ? -3.183 0.245 13.168 1.00 92.88 98 GLU A N 1
ATOM 763 C CA . GLU A 1 98 ? -4.403 0.879 13.696 1.00 92.88 98 GLU A CA 1
ATOM 764 C C . GLU A 1 98 ? -5.668 0.032 13.480 1.00 92.88 98 GLU A C 1
ATOM 766 O O . GLU A 1 98 ? -6.621 0.139 14.248 1.00 92.88 98 GLU A O 1
ATOM 771 N N . SER A 1 99 ? -5.686 -0.820 12.449 1.00 90.81 99 SER A N 1
ATOM 772 C CA . SER A 1 99 ? -6.804 -1.733 12.176 1.00 90.81 99 SER A CA 1
ATOM 773 C C . SER A 1 99 ? -6.753 -3.039 12.978 1.00 90.81 99 SER A C 1
ATOM 775 O O . SER A 1 99 ? -7.726 -3.797 12.969 1.00 90.81 99 SER A O 1
ATOM 777 N N . MET A 1 100 ? -5.629 -3.331 13.642 1.00 86.56 100 MET A N 1
ATOM 778 C CA . MET A 1 100 ? -5.457 -4.569 14.398 1.00 86.56 100 MET A CA 1
ATOM 779 C C . MET A 1 100 ? 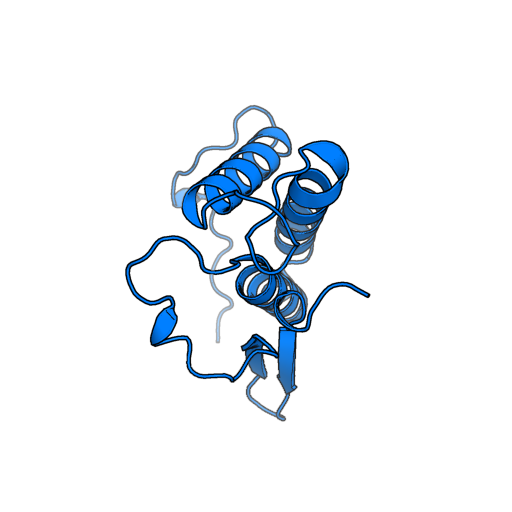-6.190 -4.508 15.747 1.00 86.56 100 MET A C 1
ATOM 781 O O . MET A 1 100 ? -6.258 -3.448 16.373 1.00 86.56 100 MET A O 1
ATOM 785 N N . PRO A 1 101 ? -6.711 -5.645 16.244 1.00 81.19 101 PRO A N 1
ATOM 786 C CA . PRO A 1 101 ? -7.256 -5.720 17.592 1.00 81.19 101 PRO A CA 1
ATOM 787 C C . PRO A 1 101 ? -6.209 -5.338 18.643 1.00 81.19 101 PRO A C 1
ATOM 789 O O . PRO A 1 101 ? -5.025 -5.663 18.513 1.00 81.19 101 PRO A O 1
ATOM 792 N N . VAL A 1 102 ? -6.663 -4.708 19.728 1.00 72.88 102 VAL A N 1
ATOM 793 C CA . VAL A 1 102 ? -5.823 -4.428 20.899 1.00 72.88 102 VAL A CA 1
ATOM 794 C C . VAL A 1 102 ? -5.247 -5.749 21.423 1.00 72.88 102 VAL A C 1
ATOM 796 O O . VAL A 1 102 ? -6.003 -6.642 21.800 1.00 72.88 102 VAL A O 1
ATOM 799 N N . GLY A 1 103 ? -3.916 -5.869 21.432 1.00 68.25 103 GLY A N 1
ATOM 800 C CA . GLY A 1 103 ? -3.196 -7.074 21.869 1.00 68.25 103 GLY A CA 1
ATOM 801 C C . GLY A 1 103 ? -2.604 -7.940 20.750 1.00 68.25 103 GLY A C 1
ATOM 802 O O . GLY A 1 103 ? -1.977 -8.947 21.061 1.00 68.25 103 GLY A O 1
ATOM 803 N N . TYR A 1 104 ? -2.757 -7.567 19.473 1.00 67.12 104 TYR A N 1
ATOM 804 C CA . TYR A 1 104 ? -2.027 -8.213 18.376 1.00 67.12 104 TYR A CA 1
ATOM 805 C C . TYR A 1 104 ? -0.507 -8.004 18.534 1.00 67.12 104 TYR A C 1
ATOM 807 O O . TYR A 1 104 ? -0.051 -6.865 18.657 1.00 67.12 104 TYR A O 1
ATOM 815 N N . SER A 1 105 ? 0.269 -9.091 18.531 1.00 66.06 105 SER A N 1
ATOM 816 C CA . SER A 1 105 ? 1.735 -9.083 18.628 1.00 66.06 105 SER A CA 1
ATOM 817 C C . SER A 1 105 ? 2.373 -9.600 17.340 1.00 66.06 105 SER A C 1
ATOM 819 O O . SER A 1 105 ? 1.936 -10.623 16.821 1.00 66.06 105 SER A O 1
ATOM 821 N N . ASP A 1 106 ? 3.457 -8.962 16.890 1.00 58.84 106 ASP A N 1
ATOM 822 C CA . ASP A 1 106 ? 4.279 -9.366 15.728 1.00 58.84 106 ASP A CA 1
ATOM 823 C C . ASP A 1 106 ? 5.108 -10.658 15.982 1.00 58.84 106 ASP A C 1
ATOM 825 O O . ASP A 1 106 ? 6.112 -10.916 15.323 1.00 58.84 106 ASP A O 1
ATOM 829 N N . ASP A 1 107 ? 4.712 -11.460 16.970 1.00 59.78 107 ASP A N 1
ATOM 830 C CA . ASP A 1 107 ? 5.334 -12.731 17.335 1.00 59.78 107 ASP A CA 1
ATOM 831 C C . ASP A 1 107 ? 4.926 -13.816 16.313 1.00 59.78 107 ASP A C 1
ATOM 833 O O . ASP A 1 107 ? 3.745 -13.993 16.006 1.00 59.78 107 ASP A O 1
ATOM 837 N N . GLU A 1 108 ? 5.910 -14.556 15.790 1.00 51.81 108 GLU A N 1
ATOM 838 C CA . GLU A 1 108 ? 5.748 -15.624 14.788 1.00 51.81 108 GLU A CA 1
ATOM 839 C C . GLU A 1 108 ? 4.761 -16.748 15.180 1.00 51.81 108 GLU A C 1
ATOM 841 O O . GLU A 1 108 ? 4.344 -17.533 14.328 1.00 51.81 108 GLU A O 1
ATOM 846 N N . THR A 1 109 ? 4.330 -16.833 16.441 1.00 54.41 109 THR A N 1
ATOM 847 C CA . THR A 1 109 ? 3.383 -17.843 16.947 1.00 54.41 109 THR A CA 1
ATOM 848 C C . THR A 1 109 ? 1.958 -17.735 16.393 1.00 54.41 109 THR A C 1
ATOM 850 O O . THR A 1 109 ? 1.149 -18.628 16.649 1.00 54.41 109 THR A O 1
ATOM 853 N N . HIS A 1 110 ? 1.630 -16.688 15.627 1.00 54.06 110 HIS A N 1
ATOM 854 C CA . HIS A 1 110 ? 0.287 -16.477 15.070 1.00 54.06 110 HIS A CA 1
ATOM 855 C C . HIS A 1 110 ? 0.154 -16.708 13.557 1.00 54.06 110 HIS A C 1
ATOM 857 O O . HIS A 1 110 ? -0.924 -16.461 13.005 1.00 54.06 110 HIS A O 1
ATOM 863 N N . LEU A 1 111 ? 1.195 -17.193 12.864 1.00 49.22 111 LEU A N 1
ATOM 864 C CA . LEU A 1 111 ? 1.001 -17.618 11.476 1.00 49.22 111 LEU A CA 1
ATOM 865 C C . LEU A 1 111 ? 0.026 -18.808 11.431 1.00 49.22 111 LEU A C 1
ATOM 867 O O . LEU A 1 111 ? 0.206 -19.778 12.174 1.00 49.22 111 LEU A O 1
ATOM 871 N N . PRO A 1 112 ? -0.997 -18.777 10.554 1.00 48.72 112 PRO A N 1
ATOM 872 C CA . PRO A 1 112 ? -1.818 -19.954 10.328 1.00 48.72 112 PRO A CA 1
ATOM 873 C C . PRO A 1 112 ? -0.910 -21.103 9.863 1.00 48.72 112 PRO A C 1
ATOM 875 O O . PRO A 1 112 ? 0.035 -20.859 9.103 1.00 48.72 112 PRO A O 1
ATOM 878 N N . PRO A 1 113 ? -1.164 -22.348 10.306 1.00 47.91 113 PRO A N 1
ATOM 879 C CA . PRO A 1 113 ? -0.356 -23.485 9.893 1.00 47.91 113 PRO A CA 1
ATOM 880 C C . PRO A 1 113 ? -0.338 -23.562 8.367 1.00 47.91 113 PRO A C 1
ATOM 882 O O . PRO A 1 113 ? -1.377 -23.410 7.717 1.00 47.91 113 PRO A O 1
ATOM 885 N N . LEU A 1 114 ? 0.853 -23.774 7.798 1.00 45.88 114 LEU A N 1
ATOM 886 C CA . LEU A 1 114 ? 0.994 -23.962 6.358 1.00 45.88 114 LEU A CA 1
ATOM 887 C C . LEU A 1 114 ? 0.070 -25.104 5.912 1.00 45.88 114 LEU A C 1
ATOM 889 O O . LEU A 1 114 ? -0.009 -26.121 6.610 1.00 45.88 114 LEU A O 1
ATOM 893 N N . PRO A 1 115 ? -0.634 -24.959 4.777 1.00 42.94 115 PRO A N 1
ATOM 894 C CA . PRO A 1 115 ? -1.500 -26.016 4.287 1.00 42.94 115 PRO A CA 1
ATOM 895 C C . PRO A 1 115 ? -0.671 -27.285 4.067 1.00 42.94 115 PRO A C 1
ATOM 897 O O . PRO A 1 115 ? 0.363 -27.255 3.400 1.00 42.94 115 PRO A O 1
ATOM 900 N N . SER A 1 116 ? -1.118 -28.395 4.652 1.00 55.16 116 SER A N 1
ATOM 901 C CA . SER A 1 116 ? -0.523 -29.709 4.424 1.00 55.16 116 SER A CA 1
ATOM 902 C C . SER A 1 116 ? -0.697 -30.090 2.952 1.00 55.16 116 SER A C 1
ATOM 904 O O . SER A 1 116 ? -1.833 -30.190 2.483 1.00 55.16 116 SER A O 1
ATOM 906 N N . THR A 1 117 ? 0.421 -30.253 2.241 1.00 56.53 117 THR A N 1
ATOM 907 C CA . THR A 1 117 ? 0.482 -30.794 0.871 1.00 56.53 117 THR A CA 1
ATOM 908 C C . THR A 1 117 ? 0.027 -32.239 0.810 1.00 56.53 117 THR A C 1
ATOM 910 O O . THR A 1 117 ? 0.389 -32.981 1.753 1.00 56.53 117 THR A O 1
#